Protein AF-A0A9E3BIL4-F1 (afdb_monomer_lite)

pLDDT: mean 93.52, std 6.95, range [68.56, 98.62]

Foldseek 3Di:
DAEDDPVCVPPPCPVDPDQPQCQAQQSDHHHPVVCVVVVPCVVDCVCVPDDPDDDDPGRHRD

Secondary structure (DSSP, 8-state):
--B--SGGGGS-TTSSSS-TTTTSTTSSPBPGGGGHHHHHHHHSGGGTT--S-----SS---

Radius of gyration: 14.55 Å; chains: 1; bounding box: 21×23×44 Å

Sequence (62 aa):
GPYLTDVSKSWNISDGDTNNFGHLSLKRAGDPREIVGAALFLASDASSFTTGSILRADGGIP

Structure (mmCIF, N/CA/C/O backbone):
data_AF-A0A9E3BIL4-F1
#
_entry.id   AF-A0A9E3BIL4-F1
#
loop_
_atom_site.group_PDB
_atom_site.id
_atom_site.type_symbol
_atom_site.label_atom_id
_atom_site.label_alt_id
_atom_site.label_comp_id
_atom_site.label_asym_id
_atom_site.label_entity_id
_atom_site.label_seq_id
_atom_site.pdbx_PDB_ins_code
_atom_site.Cartn_x
_atom_site.Cartn_y
_atom_site.Cartn_z
_atom_site.occupancy
_atom_site.B_iso_or_equiv
_atom_site.auth_seq_id
_atom_site.auth_comp_id
_atom_site.auth_asym_id
_atom_site.auth_atom_id
_atom_site.pdbx_PDB_model_num
ATOM 1 N N . GLY A 1 1 ? 0.183 2.214 -4.935 1.00 90.25 1 GLY A N 1
ATOM 2 C CA . GLY A 1 1 ? 0.931 2.387 -6.197 1.00 90.25 1 GLY A CA 1
ATOM 3 C C . GLY A 1 1 ? 0.775 1.158 -7.069 1.00 90.25 1 GLY A C 1
ATOM 4 O O . GLY A 1 1 ? -0.119 0.367 -6.776 1.00 90.25 1 GLY A O 1
ATOM 5 N N . PRO A 1 2 ? 1.585 0.990 -8.128 1.00 94.56 2 PRO A N 1
ATOM 6 C CA . PRO A 1 2 ? 1.483 -0.164 -9.018 1.00 94.56 2 PRO A CA 1
ATOM 7 C C . PRO A 1 2 ? 2.017 -1.442 -8.355 1.00 94.56 2 PRO A C 1
ATOM 9 O O . PRO A 1 2 ? 3.106 -1.441 -7.781 1.00 94.56 2 PRO A O 1
ATOM 12 N N . TYR A 1 3 ? 1.261 -2.534 -8.484 1.00 96.38 3 TYR A N 1
ATOM 13 C CA . TYR A 1 3 ? 1.639 -3.883 -8.054 1.00 96.38 3 TYR A CA 1
ATOM 14 C C . TYR A 1 3 ? 1.500 -4.862 -9.221 1.00 96.38 3 TYR A C 1
ATOM 16 O O . TYR A 1 3 ? 0.533 -4.783 -9.979 1.00 96.38 3 TYR A O 1
ATOM 24 N N . LEU A 1 4 ? 2.452 -5.786 -9.356 1.00 95.31 4 LEU A N 1
ATOM 25 C CA . LEU A 1 4 ? 2.482 -6.773 -10.436 1.00 95.31 4 LEU A CA 1
ATOM 26 C C . LEU A 1 4 ? 1.596 -7.984 -10.113 1.00 95.31 4 LEU A C 1
ATOM 28 O O . LEU A 1 4 ? 2.081 -9.043 -9.714 1.00 95.31 4 LEU A O 1
ATOM 32 N N . THR A 1 5 ? 0.281 -7.807 -10.229 1.00 95.25 5 THR A N 1
ATOM 33 C CA . THR A 1 5 ? -0.703 -8.888 -10.079 1.00 95.25 5 THR A CA 1
ATOM 34 C C . THR A 1 5 ? -0.898 -9.661 -11.390 1.00 95.25 5 THR A C 1
ATOM 36 O O . THR A 1 5 ? -0.228 -9.438 -12.395 1.00 95.25 5 THR A O 1
ATOM 39 N N . ASP A 1 6 ? -1.836 -10.600 -11.411 1.00 95.75 6 ASP A N 1
ATOM 40 C CA . ASP A 1 6 ? -2.287 -11.250 -12.641 1.00 95.75 6 ASP A CA 1
ATOM 41 C C . ASP A 1 6 ? -2.827 -10.250 -13.678 1.00 95.75 6 ASP A C 1
ATOM 43 O O . ASP A 1 6 ? -2.526 -10.393 -14.862 1.00 95.75 6 ASP A O 1
ATOM 47 N N . VAL A 1 7 ? -3.535 -9.206 -13.235 1.00 94.31 7 VAL A N 1
ATOM 48 C CA . VAL A 1 7 ? -4.043 -8.124 -14.097 1.00 94.31 7 VAL A CA 1
ATOM 49 C C . VAL A 1 7 ? -2.908 -7.379 -14.803 1.00 94.31 7 VAL A C 1
ATOM 51 O O . VAL A 1 7 ? -3.054 -7.003 -15.963 1.00 94.31 7 VAL A O 1
ATOM 54 N N . SER A 1 8 ? -1.746 -7.198 -14.166 1.00 92.31 8 SER A N 1
ATOM 55 C CA . SER A 1 8 ? -0.640 -6.460 -14.792 1.00 92.31 8 SER A CA 1
ATOM 56 C C . SER A 1 8 ? 0.000 -7.203 -15.967 1.00 92.31 8 SER A C 1
ATOM 58 O O . SER A 1 8 ? 0.789 -6.612 -16.697 1.00 92.31 8 SER A O 1
ATOM 60 N N . LYS A 1 9 ? -0.318 -8.488 -16.183 1.00 91.06 9 LYS A N 1
ATOM 61 C CA . LYS A 1 9 ? 0.163 -9.252 -17.348 1.00 91.06 9 LYS A CA 1
ATOM 62 C C . LYS A 1 9 ? -0.364 -8.702 -18.673 1.00 91.06 9 LYS A C 1
ATOM 64 O O . LYS A 1 9 ? 0.233 -8.973 -19.706 1.00 91.06 9 LYS A O 1
ATOM 69 N N . SER A 1 10 ? -1.469 -7.957 -18.649 1.00 92.25 10 SER A N 1
ATOM 70 C CA . SER A 1 10 ? -2.013 -7.292 -19.835 1.00 92.25 10 SER A CA 1
ATOM 71 C C . SER A 1 10 ? -1.474 -5.872 -20.028 1.00 92.25 10 SER A C 1
ATOM 73 O O . SER A 1 10 ? -1.982 -5.145 -20.878 1.00 92.25 10 SER A O 1
ATOM 75 N N . TRP A 1 11 ? -0.517 -5.426 -19.208 1.00 89.88 11 TRP A N 1
ATOM 76 C CA . TRP A 1 11 ? 0.125 -4.127 -19.377 1.00 89.88 11 TRP A CA 1
ATOM 77 C C . TRP A 1 11 ? 1.352 -4.267 -20.277 1.00 89.88 11 TRP A C 1
ATOM 79 O O . TRP A 1 11 ? 2.169 -5.169 -20.098 1.00 89.88 11 TRP A O 1
ATOM 89 N N . ASN A 1 12 ? 1.531 -3.309 -21.179 1.00 86.12 12 ASN A N 1
ATOM 90 C CA . ASN A 1 12 ? 2.667 -3.238 -22.097 1.00 86.12 12 ASN A CA 1
ATOM 91 C C . ASN A 1 12 ? 3.936 -2.714 -21.381 1.00 86.12 12 ASN A C 1
ATOM 93 O O . ASN A 1 12 ? 4.460 -1.651 -21.702 1.00 86.12 12 ASN A O 1
ATOM 97 N N . ILE A 1 13 ? 4.412 -3.431 -20.351 1.00 81.62 13 ILE A N 1
ATOM 98 C CA . ILE A 1 13 ? 5.496 -2.991 -19.440 1.00 81.62 13 ILE A CA 1
ATOM 99 C C . ILE A 1 13 ? 6.900 -3.126 -20.077 1.00 81.62 13 ILE A C 1
ATOM 101 O O . ILE A 1 13 ? 7.883 -2.632 -19.523 1.00 81.62 13 ILE A O 1
ATOM 105 N N . SER A 1 14 ? 7.018 -3.756 -21.246 1.00 71.19 14 SER A N 1
ATOM 106 C CA . SER A 1 14 ? 8.307 -4.039 -21.904 1.00 71.19 14 SER A CA 1
ATOM 107 C C . SER A 1 14 ? 8.381 -3.575 -23.360 1.00 71.19 14 SER A C 1
ATOM 109 O O . SER A 1 14 ? 9.371 -3.851 -24.029 1.00 71.19 14 SER A O 1
ATOM 111 N N . ASP A 1 15 ? 7.375 -2.844 -23.840 1.00 71.12 15 ASP A N 1
ATO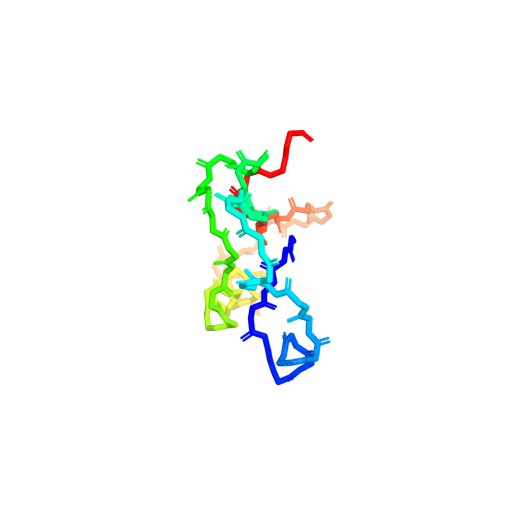M 112 C CA . ASP A 1 15 ? 7.240 -2.495 -25.262 1.00 71.12 15 ASP A CA 1
ATOM 113 C C . ASP A 1 15 ? 7.991 -1.205 -25.658 1.00 71.12 15 ASP A C 1
ATOM 115 O O . ASP A 1 15 ? 7.824 -0.703 -26.767 1.00 71.12 15 ASP A O 1
ATOM 119 N N . GLY A 1 16 ? 8.830 -0.651 -24.776 1.00 68.56 16 GLY A N 1
ATOM 120 C CA . GLY A 1 16 ? 9.621 0.551 -25.052 1.00 68.56 16 GLY A CA 1
ATOM 121 C C . GLY A 1 16 ? 10.924 0.623 -24.253 1.00 68.56 16 GLY A C 1
ATOM 122 O O . GLY A 1 16 ? 11.076 -0.042 -23.232 1.00 68.56 16 GLY A O 1
ATOM 123 N N . ASP A 1 17 ? 11.854 1.474 -24.702 1.00 75.00 17 ASP A N 1
ATOM 124 C CA . ASP A 1 17 ? 13.202 1.633 -24.118 1.00 75.00 17 ASP A CA 1
ATOM 125 C C . ASP A 1 17 ? 13.212 2.303 -22.727 1.00 75.00 17 ASP A C 1
ATOM 127 O O . ASP A 1 17 ? 14.242 2.373 -22.053 1.00 75.00 17 ASP A O 1
ATOM 131 N N . THR A 1 18 ? 12.072 2.828 -22.274 1.00 84.25 18 THR A N 1
ATOM 132 C CA . THR A 1 18 ? 11.950 3.579 -21.021 1.00 84.25 18 THR A CA 1
ATOM 133 C C . THR A 1 18 ? 11.404 2.719 -19.886 1.00 84.25 18 THR A C 1
ATOM 135 O O . THR A 1 18 ? 10.393 2.039 -20.040 1.00 84.25 18 THR A O 1
ATOM 138 N N . ASN A 1 19 ? 12.000 2.827 -18.693 1.00 89.56 19 ASN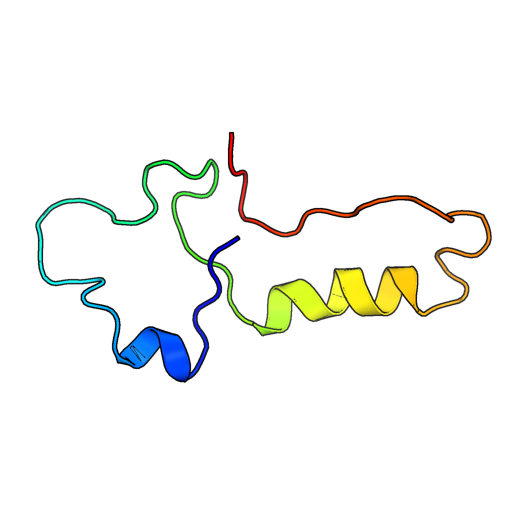 A N 1
ATOM 139 C CA . ASN A 1 19 ? 11.436 2.217 -17.489 1.00 89.56 1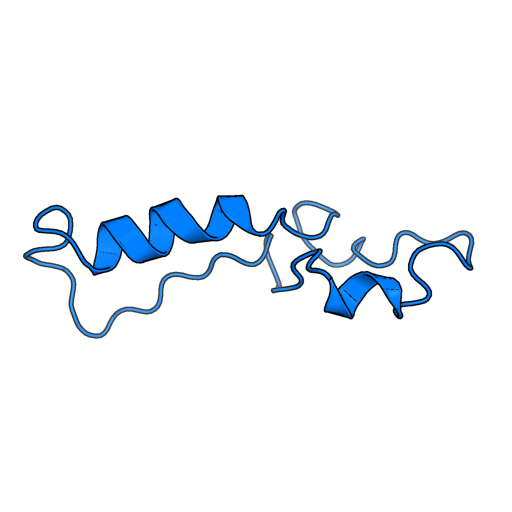9 ASN A CA 1
ATOM 140 C C . ASN A 1 19 ? 10.075 2.855 -17.144 1.00 89.56 19 ASN A C 1
ATOM 142 O O . ASN A 1 19 ? 10.023 3.986 -16.658 1.00 89.56 19 ASN A O 1
ATOM 146 N N . ASN A 1 20 ? 8.994 2.091 -17.317 1.00 91.62 20 ASN A N 1
ATOM 147 C CA . ASN A 1 20 ? 7.612 2.488 -17.013 1.00 91.62 20 ASN A CA 1
ATOM 148 C C . ASN A 1 20 ? 7.396 2.977 -15.568 1.00 91.62 20 ASN A C 1
ATOM 150 O O . ASN A 1 20 ? 6.487 3.759 -15.292 1.00 91.62 20 ASN A O 1
ATOM 154 N N . PHE A 1 21 ? 8.257 2.565 -14.639 1.00 93.62 21 PHE A N 1
ATOM 155 C CA . PHE A 1 21 ? 8.198 2.942 -13.229 1.00 93.62 21 PHE A CA 1
ATOM 156 C C . PHE A 1 21 ? 9.256 3.976 -12.844 1.00 93.62 21 PHE A C 1
ATOM 158 O O . PHE A 1 21 ? 9.433 4.246 -11.661 1.00 93.62 21 PHE A O 1
ATOM 165 N N . GLY A 1 22 ? 9.967 4.569 -13.810 1.00 93.81 22 GLY A N 1
ATOM 166 C CA . GLY A 1 22 ? 11.068 5.502 -13.551 1.00 93.81 22 GLY A CA 1
ATOM 167 C C . GLY A 1 22 ? 10.674 6.760 -12.766 1.00 93.81 22 GLY A C 1
ATOM 168 O O . GLY A 1 22 ? 11.541 7.382 -12.159 1.00 93.81 22 GLY A O 1
ATOM 169 N N . HIS A 1 23 ? 9.382 7.102 -12.745 1.00 92.75 23 HIS A N 1
ATOM 170 C CA . HIS A 1 23 ? 8.813 8.201 -11.959 1.00 92.75 23 HIS A CA 1
ATOM 171 C C . HIS A 1 23 ? 8.622 7.867 -10.466 1.00 92.75 23 HIS A C 1
ATOM 173 O O . HIS A 1 23 ? 8.370 8.769 -9.674 1.00 92.75 23 HIS A O 1
ATOM 179 N N . LEU A 1 24 ? 8.730 6.593 -10.075 1.00 96.00 24 LEU A N 1
ATOM 180 C CA . LEU A 1 24 ? 8.681 6.157 -8.679 1.00 96.00 24 LEU A CA 1
ATOM 181 C C . LEU A 1 24 ? 10.077 6.204 -8.059 1.00 96.00 24 LEU A C 1
ATOM 183 O O . LEU A 1 24 ? 11.055 5.829 -8.710 1.00 96.00 24 LEU A O 1
ATOM 187 N N . SER A 1 25 ? 10.173 6.534 -6.772 1.00 96.75 25 SER A N 1
ATOM 188 C CA . SER A 1 25 ? 11.450 6.518 -6.042 1.00 96.75 25 SER A CA 1
ATOM 189 C C . SER A 1 25 ? 12.161 5.160 -6.110 1.00 96.75 25 SER A C 1
ATOM 191 O O . SER A 1 25 ? 13.379 5.108 -6.280 1.00 96.75 25 SER A O 1
ATOM 193 N N . LEU A 1 26 ? 11.412 4.051 -6.031 1.00 96.69 26 LEU A N 1
ATOM 194 C CA . LEU A 1 26 ? 11.965 2.694 -6.145 1.00 96.69 26 LEU A CA 1
ATOM 195 C C . LEU A 1 26 ? 12.197 2.226 -7.588 1.00 96.69 26 LEU A C 1
ATOM 197 O O . LEU A 1 26 ? 12.784 1.163 -7.784 1.00 96.69 26 LEU A O 1
ATOM 201 N N . LYS A 1 27 ? 11.750 2.982 -8.600 1.00 95.06 27 LYS A N 1
ATOM 202 C CA . LYS A 1 27 ? 11.923 2.668 -10.031 1.00 95.06 27 LYS A CA 1
ATOM 203 C C . LYS A 1 27 ? 11.421 1.277 -10.448 1.00 95.06 27 LYS A C 1
ATOM 205 O O . LYS A 1 27 ? 11.898 0.715 -11.435 1.00 95.06 27 LYS A O 1
ATOM 210 N N . ARG A 1 28 ? 10.460 0.723 -9.703 1.00 95.06 28 ARG A N 1
ATOM 211 C CA . ARG A 1 28 ? 9.813 -0.570 -9.955 1.00 95.06 28 ARG A CA 1
ATOM 212 C C . ARG A 1 28 ? 8.393 -0.585 -9.396 1.00 95.06 28 ARG A C 1
ATOM 214 O O . ARG A 1 28 ? 8.101 0.133 -8.442 1.00 95.06 28 ARG A O 1
ATOM 221 N N . ALA A 1 29 ? 7.550 -1.456 -9.938 1.00 95.56 29 ALA A N 1
ATOM 222 C CA . ALA A 1 29 ? 6.309 -1.848 -9.281 1.00 95.56 29 ALA A CA 1
ATOM 223 C C . ALA A 1 29 ? 6.573 -2.765 -8.071 1.00 95.56 29 ALA A C 1
ATOM 225 O O . ALA A 1 29 ? 7.643 -3.376 -7.943 1.00 95.56 29 ALA A O 1
ATOM 226 N N . GLY A 1 30 ? 5.588 -2.848 -7.179 1.00 96.38 30 GLY A N 1
ATOM 227 C CA . GLY A 1 30 ? 5.602 -3.765 -6.042 1.00 96.38 30 GLY A CA 1
ATOM 228 C C . GLY A 1 30 ? 5.264 -5.203 -6.437 1.00 96.38 30 GLY A C 1
ATOM 229 O O . GLY A 1 30 ? 4.465 -5.444 -7.343 1.00 96.38 30 GLY A O 1
ATOM 230 N N . ASP A 1 31 ? 5.827 -6.167 -5.717 1.00 97.00 31 ASP A N 1
ATOM 231 C CA . ASP A 1 31 ? 5.319 -7.537 -5.668 1.00 97.00 31 ASP A CA 1
ATOM 232 C C . ASP A 1 31 ? 4.079 -7.570 -4.756 1.00 97.00 31 ASP A C 1
ATOM 234 O O . ASP A 1 31 ? 4.119 -6.984 -3.669 1.00 97.00 31 ASP A O 1
ATOM 238 N N . PRO A 1 32 ? 2.968 -8.227 -5.142 1.00 97.00 32 PRO A N 1
ATOM 239 C CA . PRO A 1 32 ? 1.748 -8.256 -4.332 1.00 97.00 32 PRO A CA 1
ATOM 240 C C . PRO A 1 32 ? 1.951 -8.704 -2.878 1.00 97.00 32 PRO A C 1
ATOM 242 O O . PRO A 1 32 ? 1.192 -8.292 -2.010 1.00 97.00 32 PRO A O 1
ATOM 245 N N . ARG A 1 33 ? 2.981 -9.499 -2.567 1.00 97.50 33 ARG A N 1
ATOM 246 C CA . ARG A 1 33 ? 3.290 -9.925 -1.192 1.00 97.50 33 ARG A CA 1
ATOM 247 C C . ARG A 1 33 ? 3.803 -8.781 -0.316 1.00 97.50 33 ARG A C 1
ATOM 249 O O . ARG A 1 33 ? 3.682 -8.856 0.903 1.00 97.50 33 ARG A O 1
ATOM 256 N N . GLU A 1 34 ? 4.323 -7.705 -0.904 1.00 97.38 34 GLU A N 1
ATOM 257 C CA . GLU A 1 34 ? 4.871 -6.562 -0.164 1.00 97.38 34 GLU A CA 1
ATOM 258 C C . GLU A 1 34 ? 3.779 -5.721 0.534 1.00 97.38 34 GLU A C 1
ATOM 260 O O . GLU A 1 34 ? 4.084 -5.036 1.507 1.00 97.38 34 GLU A O 1
ATOM 265 N N . ILE A 1 35 ? 2.503 -5.785 0.112 1.00 97.38 35 ILE A N 1
ATOM 266 C CA . ILE A 1 35 ? 1.402 -5.073 0.804 1.00 97.38 35 ILE A CA 1
ATOM 267 C C . ILE A 1 35 ? 0.955 -5.777 2.094 1.00 97.38 35 ILE A C 1
ATOM 269 O O . ILE A 1 35 ? 0.389 -5.147 2.988 1.00 97.38 35 ILE A O 1
ATOM 273 N N . VAL A 1 36 ? 1.213 -7.084 2.211 1.00 97.62 36 VAL A N 1
ATOM 274 C CA . VAL A 1 36 ? 0.660 -7.929 3.280 1.00 97.62 36 VAL A CA 1
ATOM 275 C C . VAL A 1 36 ? 1.105 -7.444 4.656 1.00 97.62 36 VAL A C 1
ATOM 277 O O . VAL A 1 36 ? 0.289 -7.384 5.568 1.00 97.62 36 VAL A O 1
ATOM 280 N N . GLY A 1 37 ? 2.365 -7.024 4.803 1.00 97.12 37 GLY A N 1
ATOM 281 C CA . GLY A 1 37 ? 2.875 -6.493 6.070 1.00 97.12 37 GLY A CA 1
ATOM 282 C C . GLY A 1 37 ? 2.148 -5.224 6.527 1.00 97.12 37 GLY A C 1
ATOM 283 O O . GLY A 1 37 ? 1.813 -5.107 7.701 1.00 97.12 37 GLY A O 1
ATOM 284 N N . ALA A 1 38 ? 1.841 -4.308 5.602 1.00 97.50 38 ALA A N 1
ATOM 285 C CA . ALA A 1 38 ? 1.090 -3.090 5.910 1.00 97.50 38 ALA A CA 1
ATOM 286 C C . ALA A 1 38 ? -0.351 -3.408 6.342 1.00 97.50 38 ALA A C 1
ATOM 288 O O . ALA A 1 38 ? -0.840 -2.845 7.320 1.00 97.50 38 ALA A O 1
ATOM 289 N N . ALA A 1 39 ? -1.008 -4.343 5.649 1.00 98.00 39 ALA A N 1
ATOM 290 C CA . ALA A 1 39 ? -2.349 -4.796 6.008 1.00 98.00 39 ALA A CA 1
ATOM 291 C C . ALA A 1 39 ? -2.370 -5.507 7.371 1.00 98.00 39 ALA A C 1
ATOM 293 O O . ALA A 1 39 ? -3.214 -5.199 8.206 1.00 98.00 39 ALA A O 1
ATOM 294 N N . LEU A 1 40 ? -1.419 -6.414 7.619 1.00 98.38 40 LEU A N 1
ATOM 295 C CA . LEU A 1 40 ? -1.297 -7.120 8.896 1.00 98.38 40 LEU A CA 1
ATOM 296 C C . LEU A 1 40 ? -0.997 -6.167 10.050 1.00 98.38 40 LEU A C 1
ATOM 298 O O . LEU A 1 40 ? -1.611 -6.309 11.100 1.00 98.38 40 LEU A O 1
ATOM 302 N N . PHE A 1 41 ? -0.108 -5.185 9.859 1.00 98.19 41 PHE A N 1
ATOM 303 C CA . PHE A 1 41 ? 0.148 -4.155 10.864 1.00 98.19 41 PHE A CA 1
ATOM 304 C C . PHE A 1 41 ? -1.161 -3.483 11.284 1.00 98.19 41 PHE A C 1
ATOM 306 O O . PHE A 1 41 ? -1.495 -3.549 12.461 1.00 98.19 41 PHE A O 1
ATOM 313 N N . LEU A 1 42 ? -1.922 -2.944 10.320 1.00 98.06 42 LEU A N 1
ATOM 314 C CA . LEU A 1 42 ? -3.180 -2.22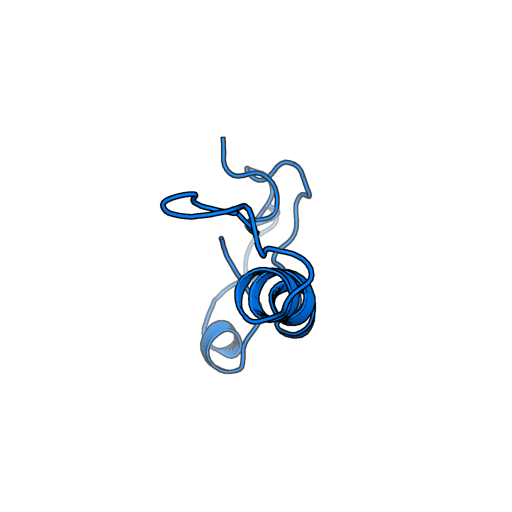7 10.570 1.00 98.06 42 LEU A CA 1
ATOM 315 C C . LEU A 1 42 ? -4.306 -3.109 11.132 1.00 98.06 42 LEU A C 1
ATOM 317 O O . LEU A 1 42 ? -5.205 -2.600 11.795 1.00 98.06 42 LEU A O 1
ATOM 321 N N . ALA A 1 43 ? -4.297 -4.409 10.836 1.00 98.25 43 ALA A N 1
ATOM 322 C CA . ALA A 1 43 ? -5.314 -5.355 11.290 1.00 98.25 43 ALA A CA 1
ATOM 323 C C . ALA A 1 43 ? -4.982 -6.018 12.639 1.00 98.25 43 ALA A C 1
ATOM 325 O O . ALA A 1 43 ? -5.791 -6.794 13.146 1.00 98.25 43 ALA A O 1
ATOM 326 N N . SER A 1 44 ? -3.795 -5.769 13.196 1.00 98.62 44 SER A N 1
ATOM 327 C CA . SER A 1 44 ? -3.296 -6.444 14.398 1.00 98.62 44 SER A CA 1
ATOM 328 C C . SER A 1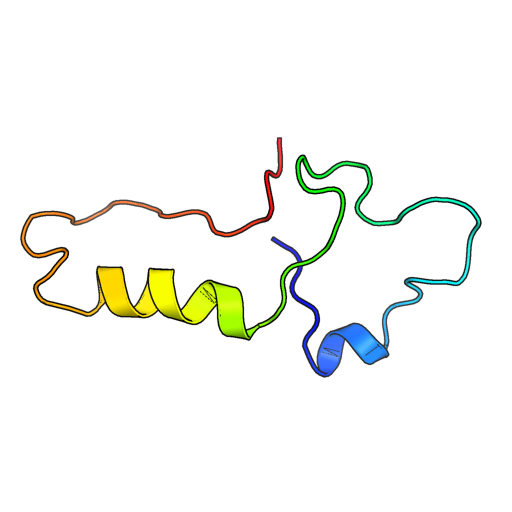 44 ? -3.188 -5.506 15.598 1.00 98.62 44 SER A C 1
ATOM 330 O O . SER A 1 44 ? -3.197 -4.283 15.466 1.00 98.62 44 SER A O 1
ATOM 332 N N . ASP A 1 45 ? -2.960 -6.083 16.779 1.00 98.56 45 ASP A N 1
ATOM 333 C CA . ASP A 1 45 ? -2.705 -5.321 18.010 1.00 98.56 45 ASP A CA 1
ATOM 334 C C . ASP A 1 45 ? -1.428 -4.459 17.942 1.00 98.56 45 ASP A C 1
ATOM 336 O O . ASP A 1 45 ? -1.260 -3.530 18.740 1.00 98.56 45 ASP A O 1
ATOM 340 N N . ALA A 1 46 ? -0.544 -4.706 16.963 1.00 98.44 46 ALA A N 1
ATOM 341 C CA . ALA A 1 46 ? 0.649 -3.893 16.727 1.00 98.44 46 ALA A CA 1
ATOM 342 C C . ALA A 1 46 ? 0.311 -2.429 16.395 1.00 98.44 46 ALA A C 1
ATOM 344 O O . ALA A 1 46 ? 1.144 -1.548 16.603 1.00 98.44 46 ALA A O 1
ATOM 345 N N . SER A 1 47 ? -0.906 -2.156 15.915 1.00 98.44 47 SER A N 1
ATOM 346 C CA . SER A 1 47 ? -1.395 -0.812 15.611 1.00 98.44 47 SER A CA 1
ATOM 347 C C . SER A 1 47 ? -2.463 -0.316 16.594 1.00 98.44 47 SER A C 1
ATOM 349 O O . SER A 1 47 ? -3.251 0.554 16.237 1.00 98.44 47 SER A O 1
ATOM 351 N N . SER A 1 48 ? -2.497 -0.816 17.837 1.00 98.62 48 SER A N 1
ATOM 352 C CA . SER A 1 48 ? -3.541 -0.499 18.839 1.00 98.62 48 SER A CA 1
ATOM 353 C C . SER A 1 48 ? -3.753 0.995 19.146 1.00 98.62 48 SER A C 1
ATOM 355 O O . SER A 1 48 ? -4.826 1.377 19.607 1.00 98.62 48 SER A O 1
ATOM 357 N N . PHE A 1 49 ? -2.769 1.855 18.861 1.00 98.25 49 PHE A N 1
ATOM 358 C CA . PHE A 1 49 ? -2.875 3.315 19.002 1.00 98.25 49 PHE A CA 1
ATOM 359 C C . PHE A 1 49 ? -2.822 4.077 17.662 1.00 98.25 49 PHE A C 1
ATOM 361 O O . PHE A 1 49 ? -2.642 5.291 17.631 1.00 98.25 49 PHE A O 1
ATOM 368 N N . THR A 1 50 ? -2.959 3.382 16.532 1.00 98.12 50 THR A N 1
ATOM 369 C CA . THR A 1 50 ? -3.001 3.987 15.192 1.00 98.12 50 THR A CA 1
ATOM 370 C C . THR A 1 50 ? -4.407 3.858 14.620 1.00 98.12 50 THR A C 1
ATOM 372 O O . THR A 1 50 ? -4.868 2.760 14.332 1.00 98.12 50 THR A O 1
ATOM 375 N N . THR A 1 51 ? -5.093 4.983 14.421 1.00 98.00 51 THR A N 1
ATOM 376 C CA . THR A 1 51 ? -6.437 5.026 13.825 1.00 98.00 51 THR A CA 1
ATOM 377 C C . THR A 1 51 ? -6.590 6.253 12.932 1.00 98.00 51 THR A C 1
ATOM 379 O O . THR A 1 51 ? -5.931 7.266 13.154 1.00 98.00 51 THR A O 1
ATOM 382 N N . GLY A 1 52 ? -7.423 6.156 11.894 1.00 97.81 52 GLY A N 1
ATOM 383 C CA . GLY A 1 52 ? -7.662 7.246 10.936 1.00 97.81 52 GLY A CA 1
ATOM 384 C C . GLY A 1 52 ? -6.467 7.608 10.040 1.00 97.81 52 GLY A C 1
ATOM 385 O O . GLY A 1 52 ? -6.537 8.579 9.292 1.00 97.81 52 GLY A O 1
ATOM 386 N N . SER A 1 53 ? -5.380 6.837 10.099 1.00 97.50 53 SER A N 1
ATOM 387 C CA . SER A 1 53 ? -4.150 7.080 9.342 1.00 97.50 53 SER A CA 1
ATOM 388 C C . SER A 1 53 ? -4.124 6.317 8.018 1.00 97.50 53 SER A C 1
ATOM 390 O O . SER A 1 53 ? -4.658 5.215 7.906 1.00 97.50 53 SER A O 1
ATOM 392 N N . ILE A 1 54 ? -3.426 6.876 7.027 1.00 96.50 54 ILE A N 1
ATOM 393 C CA . ILE A 1 54 ? -3.184 6.237 5.728 1.00 96.50 54 ILE A CA 1
ATOM 394 C C . ILE A 1 54 ? -1.720 5.797 5.659 1.00 96.50 54 ILE A C 1
ATOM 396 O O . ILE A 1 54 ? -0.817 6.631 5.704 1.00 96.50 54 ILE A O 1
ATOM 400 N N . LEU A 1 55 ? -1.486 4.494 5.495 1.00 96.00 55 LEU A N 1
ATOM 401 C CA . LEU A 1 55 ? -0.160 3.931 5.239 1.00 96.00 55 LEU A CA 1
ATOM 402 C C . LEU A 1 55 ? 0.001 3.649 3.740 1.00 96.00 55 LEU A C 1
ATOM 404 O O . LEU A 1 55 ? -0.630 2.740 3.201 1.00 96.00 55 LEU A O 1
ATOM 408 N N . ARG A 1 56 ? 0.841 4.433 3.053 1.00 95.44 56 ARG A N 1
ATOM 409 C CA . ARG A 1 56 ? 1.110 4.244 1.621 1.00 95.44 56 ARG A CA 1
ATOM 410 C C . ARG A 1 56 ? 2.200 3.196 1.402 1.00 95.44 56 ARG A C 1
ATOM 412 O O . ARG A 1 56 ? 3.340 3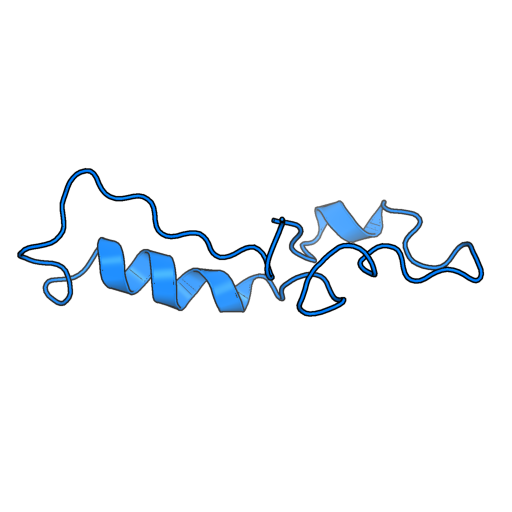.388 1.806 1.00 95.44 56 ARG A O 1
ATOM 419 N N . ALA A 1 57 ? 1.857 2.127 0.690 1.00 96.56 57 ALA A N 1
ATOM 420 C CA . ALA A 1 57 ? 2.809 1.192 0.100 1.00 96.56 57 ALA A CA 1
ATOM 421 C C . ALA A 1 57 ? 2.726 1.330 -1.428 1.00 96.56 57 ALA A C 1
ATOM 423 O O . ALA A 1 57 ? 1.861 0.757 -2.093 1.00 96.56 57 ALA A O 1
ATOM 424 N N . ASP A 1 58 ? 3.535 2.227 -1.989 1.00 96.19 58 ASP A N 1
ATOM 425 C CA . ASP A 1 58 ? 3.396 2.635 -3.390 1.00 96.19 58 ASP A CA 1
ATOM 426 C C . ASP A 1 58 ? 4.708 2.756 -4.168 1.00 96.19 58 ASP A C 1
ATOM 428 O O . ASP A 1 58 ? 4.673 3.095 -5.348 1.00 96.19 58 ASP A O 1
ATOM 432 N N . GLY A 1 59 ? 5.841 2.441 -3.538 1.00 96.25 59 GLY A N 1
ATOM 433 C CA . GLY A 1 59 ? 7.160 2.558 -4.156 1.00 96.25 59 GLY A CA 1
ATOM 434 C C . GLY A 1 59 ? 7.676 3.996 -4.273 1.00 96.25 59 GLY A C 1
ATOM 435 O O . GLY A 1 59 ? 8.684 4.217 -4.945 1.00 96.25 59 GLY A O 1
ATOM 436 N N . GLY A 1 60 ? 7.022 4.953 -3.606 1.00 95.94 60 GLY A N 1
ATOM 437 C CA . GLY A 1 60 ? 7.394 6.363 -3.587 1.00 95.94 60 GLY A CA 1
ATOM 438 C C . GLY A 1 60 ? 6.817 7.127 -4.771 1.00 95.94 60 GLY A C 1
ATOM 439 O O . GLY A 1 60 ? 7.579 7.608 -5.606 1.00 95.94 60 GLY A O 1
ATOM 440 N N . ILE A 1 61 ? 5.485 7.218 -4.839 1.00 93.56 61 ILE A N 1
ATOM 441 C CA . ILE A 1 61 ? 4.798 8.154 -5.744 1.00 93.56 61 ILE A CA 1
ATOM 442 C C . ILE A 1 61 ? 4.991 9.581 -5.190 1.00 93.56 61 ILE A C 1
ATOM 444 O O . ILE A 1 61 ? 4.592 9.794 -4.035 1.00 93.56 61 ILE A O 1
ATOM 448 N N . PRO A 1 62 ? 5.583 10.515 -5.969 1.00 82.12 62 PRO A N 1
ATOM 449 C CA . PRO A 1 62 ? 5.765 11.917 -5.580 1.00 82.12 62 PRO A CA 1
ATOM 450 C C . PRO A 1 62 ? 4.475 12.615 -5.138 1.00 82.12 62 PRO A C 1
ATOM 452 O O . PRO A 1 62 ? 3.402 12.303 -5.704 1.00 82.12 62 PRO A O 1
#